Protein AF-A0A3S1B398-F1 (afdb_monomer_lite)

Radius of gyration: 16.44 Å; chains: 1; bounding box: 35×34×49 Å

Secondary structure (DSSP, 8-state):
-----------HHHHHHHHHHHHHHHHHHHHHHHHHHHHHT-TT----HHHHHHHHHHHHHHTGGGSGGGGGGGGS-GGGHHHHHHHHHHHHTT--

InterPro domains:
  IPR021027 Transposase, putative, helix-turn-helix domain [PF12323] (3-40)

Organism: NCBI:txid232991

Sequence (96 aa):
MYALKRELKLNNKETSLMRGMAGFRRFVYNFGLSMLKASWSFEGIKASDSVRLNEIKKVFTNNVMTLPEYAWTRNYSLPHLPIS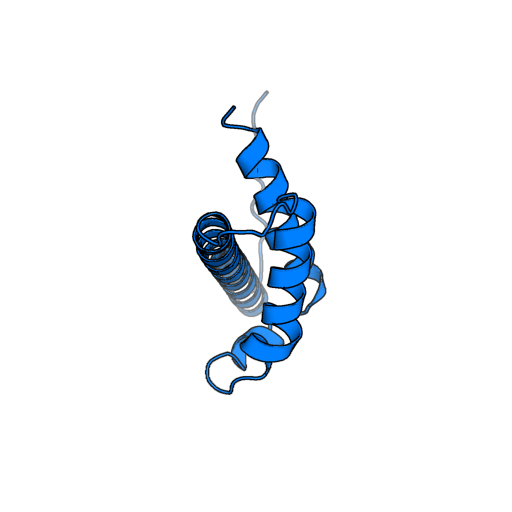ISSLGRSCYKVA

Foldseek 3Di:
DDDPPDDDDDDPVVVVLVVLLVVLLVVLLVQLVVQLVVVVPDPPDPDDSVVSLVVSLVCCVVPVCVDPVNVSSVVNPDPCSCVSSVVNVVVVVVVD

pLDDT: mean 76.57, std 14.86, range [32.25, 90.38]

Structure (mmCIF, N/CA/C/O backbone):
data_AF-A0A3S1B398-F1
#
_entry.id   AF-A0A3S1B398-F1
#
loop_
_atom_site.group_PDB
_atom_site.id
_atom_site.type_symbol
_atom_site.label_atom_id
_atom_site.label_alt_id
_atom_site.label_comp_id
_atom_site.label_asym_id
_atom_site.label_entity_id
_atom_site.label_seq_id
_atom_site.pdbx_PDB_ins_code
_atom_site.Cartn_x
_atom_site.Cartn_y
_atom_site.Cartn_z
_atom_site.occupancy
_atom_site.B_iso_or_equiv
_atom_site.auth_seq_id
_atom_site.auth_comp_id
_atom_site.auth_asym_id
_atom_site.auth_atom_id
_atom_site.pdbx_PDB_model_num
ATOM 1 N N . MET A 1 1 ? -11.146 20.179 -29.063 1.00 45.34 1 MET A N 1
ATOM 2 C CA . MET A 1 1 ? -9.884 19.879 -28.352 1.00 45.34 1 MET A CA 1
ATOM 3 C C . MET A 1 1 ? -9.410 18.506 -28.819 1.00 45.34 1 MET A C 1
ATOM 5 O O . MET A 1 1 ? -9.968 17.510 -28.387 1.00 45.34 1 MET A O 1
ATOM 9 N N . TYR A 1 2 ? -8.484 18.441 -29.781 1.00 51.31 2 TYR A N 1
ATOM 10 C CA . TYR A 1 2 ? -7.950 17.162 -30.266 1.00 51.31 2 TYR A CA 1
ATOM 11 C C . TYR A 1 2 ? -6.852 16.688 -29.311 1.00 51.31 2 TYR A C 1
ATOM 13 O O . TYR A 1 2 ? -5.863 17.388 -29.101 1.00 51.31 2 TYR A O 1
ATOM 21 N N . ALA A 1 3 ? -7.034 15.518 -28.699 1.00 66.19 3 ALA A N 1
ATOM 22 C CA . ALA A 1 3 ? -6.002 14.907 -27.875 1.00 66.19 3 ALA A CA 1
ATOM 23 C C . ALA A 1 3 ? -4.914 14.330 -28.793 1.00 66.19 3 ALA A C 1
ATOM 25 O O . ALA A 1 3 ? -5.093 13.277 -29.400 1.00 66.19 3 ALA A O 1
ATOM 26 N N . LEU A 1 4 ? -3.781 15.026 -28.907 1.00 67.88 4 LEU A N 1
ATOM 27 C CA . LEU A 1 4 ? -2.571 14.460 -29.499 1.00 67.88 4 LEU A CA 1
ATOM 28 C C . LEU A 1 4 ? -2.122 13.283 -28.629 1.00 67.88 4 LEU A C 1
ATOM 30 O O . LEU A 1 4 ? -1.612 13.483 -27.523 1.00 67.88 4 LEU A O 1
ATOM 34 N N . LYS A 1 5 ? -2.319 12.056 -29.119 1.00 66.38 5 LYS A N 1
ATOM 35 C CA . LYS A 1 5 ? -1.818 10.843 -28.471 1.00 66.38 5 LYS A CA 1
ATOM 36 C C . LYS A 1 5 ? -0.292 10.839 -28.582 1.00 66.38 5 LYS A C 1
ATOM 38 O O . LYS A 1 5 ? 0.266 10.419 -29.589 1.00 66.38 5 LYS A O 1
ATOM 43 N N . ARG A 1 6 ? 0.388 11.375 -27.568 1.00 68.50 6 ARG A N 1
ATOM 44 C CA . ARG A 1 6 ? 1.848 11.297 -27.457 1.00 68.50 6 ARG A CA 1
ATOM 45 C C . ARG A 1 6 ? 2.200 10.009 -26.729 1.00 68.50 6 ARG A C 1
ATOM 47 O O . ARG A 1 6 ? 1.931 9.882 -25.538 1.00 68.50 6 ARG A O 1
ATOM 54 N N . GLU A 1 7 ? 2.775 9.055 -27.445 1.00 71.44 7 GLU A N 1
ATOM 55 C CA . GLU A 1 7 ? 3.335 7.851 -26.837 1.00 71.44 7 GLU A CA 1
ATOM 56 C C . GLU A 1 7 ? 4.807 8.107 -26.504 1.00 71.44 7 GLU A C 1
ATOM 58 O O . GLU A 1 7 ? 5.564 8.621 -27.329 1.00 71.44 7 GLU A O 1
ATOM 63 N N . LEU A 1 8 ? 5.214 7.789 -25.272 1.00 70.62 8 LEU A N 1
ATOM 64 C CA . LEU A 1 8 ? 6.623 7.847 -24.900 1.00 70.62 8 LEU A CA 1
ATOM 65 C C . LEU A 1 8 ? 7.333 6.664 -25.569 1.00 70.62 8 LEU A C 1
ATOM 67 O O . LEU A 1 8 ? 7.021 5.510 -25.273 1.00 70.62 8 LEU A O 1
ATOM 71 N N . LYS A 1 9 ? 8.292 6.936 -26.458 1.00 83.44 9 LYS A N 1
ATOM 72 C CA . LYS A 1 9 ? 9.163 5.894 -27.008 1.00 83.44 9 LYS A CA 1
ATOM 73 C C . LYS A 1 9 ? 10.177 5.496 -25.938 1.00 83.44 9 LYS A C 1
ATOM 75 O O . LYS A 1 9 ? 11.148 6.208 -25.710 1.00 83.44 9 LYS A O 1
ATOM 80 N N . LEU A 1 10 ? 9.917 4.374 -25.282 1.00 81.00 10 LEU A N 1
ATOM 81 C CA . LEU A 1 10 ? 10.771 3.806 -24.243 1.00 81.00 10 LEU A CA 1
ATOM 82 C C . LEU A 1 10 ? 11.643 2.700 -24.821 1.00 81.00 10 LEU A C 1
ATOM 84 O O . LEU A 1 10 ? 11.254 2.020 -25.773 1.00 81.00 10 LEU A O 1
ATOM 88 N N . ASN A 1 11 ? 12.799 2.466 -24.208 1.00 90.25 11 ASN A N 1
ATOM 89 C CA . ASN A 1 11 ? 13.566 1.258 -24.496 1.00 90.25 11 ASN A CA 1
ATOM 90 C C . ASN A 1 11 ? 12.925 0.018 -23.825 1.00 90.25 11 ASN A C 1
ATOM 92 O O . ASN A 1 11 ? 12.008 0.117 -23.000 1.00 90.25 11 ASN A O 1
ATOM 96 N N . ASN A 1 12 ? 13.404 -1.184 -24.165 1.00 87.62 12 ASN A N 1
ATOM 97 C CA . ASN A 1 12 ? 12.841 -2.437 -23.638 1.00 87.62 12 ASN A CA 1
ATOM 98 C C . ASN A 1 12 ? 12.958 -2.556 -22.105 1.00 87.62 12 ASN A C 1
ATOM 100 O O . ASN A 1 12 ? 12.074 -3.124 -21.456 1.00 87.62 12 ASN A O 1
ATOM 104 N N . LYS A 1 13 ? 14.025 -1.999 -21.513 1.00 87.06 13 LYS A N 1
ATOM 105 C CA . LYS A 1 13 ? 14.252 -2.020 -20.060 1.00 87.06 13 LYS A CA 1
ATOM 106 C C . LYS A 1 13 ? 13.261 -1.106 -19.340 1.00 87.06 13 LYS A C 1
ATOM 108 O O . LYS A 1 13 ? 12.602 -1.534 -18.399 1.00 87.06 13 LYS A O 1
ATOM 113 N N . GLU A 1 14 ? 13.095 0.116 -19.828 1.00 84.00 14 GLU A N 1
ATOM 114 C CA . GLU A 1 14 ? 12.159 1.111 -19.300 1.00 84.00 14 GLU A CA 1
ATOM 115 C C . GLU A 1 14 ? 10.704 0.673 -19.458 1.00 84.00 14 GLU A C 1
ATOM 117 O O . GLU A 1 14 ? 9.904 0.848 -18.544 1.00 84.00 14 GLU A O 1
ATOM 122 N N . THR A 1 15 ? 10.362 0.045 -20.585 1.00 86.00 15 THR A N 1
ATOM 123 C CA . THR A 1 15 ? 9.024 -0.520 -20.805 1.00 86.00 15 THR A CA 1
ATOM 124 C C . THR A 1 15 ? 8.712 -1.595 -19.766 1.00 86.00 15 THR A C 1
ATOM 126 O O . THR A 1 15 ? 7.629 -1.603 -19.179 1.00 86.00 15 THR A O 1
ATOM 129 N N . SER A 1 16 ? 9.667 -2.489 -19.506 1.00 86.44 16 SER A N 1
ATOM 130 C CA . SER A 1 16 ? 9.520 -3.548 -18.504 1.00 86.44 16 SER A CA 1
ATOM 131 C C . SER A 1 16 ? 9.417 -2.972 -17.090 1.00 86.44 16 SER A C 1
ATOM 133 O O . SER A 1 16 ? 8.544 -3.380 -16.325 1.00 86.44 16 SER A O 1
ATOM 135 N N . LEU A 1 17 ? 10.232 -1.961 -16.773 1.00 85.38 17 LEU A N 1
ATOM 136 C CA . LEU A 1 17 ? 10.179 -1.243 -15.500 1.00 85.38 17 LEU A CA 1
ATOM 137 C C . LEU A 1 17 ? 8.818 -0.562 -15.293 1.00 85.38 17 LEU A C 1
ATOM 139 O O . LEU A 1 17 ? 8.189 -0.759 -14.257 1.00 85.38 17 LEU A O 1
ATOM 143 N N . MET A 1 18 ? 8.321 0.174 -16.290 1.00 83.81 18 MET A N 1
ATOM 144 C CA . MET A 1 18 ? 7.018 0.851 -16.244 1.00 83.81 18 MET A CA 1
ATOM 145 C C . MET A 1 18 ? 5.858 -0.136 -16.069 1.00 83.81 18 MET A C 1
ATOM 147 O O . MET A 1 18 ? 4.947 0.119 -15.279 1.00 83.81 18 MET A O 1
ATOM 151 N N . ARG A 1 19 ? 5.902 -1.295 -16.743 1.00 84.56 19 ARG A N 1
ATOM 152 C CA . ARG A 1 19 ? 4.920 -2.376 -16.545 1.00 84.56 19 ARG A CA 1
ATOM 153 C C . ARG A 1 19 ? 4.978 -2.941 -15.127 1.00 84.56 19 ARG A C 1
ATOM 155 O O . ARG A 1 19 ? 3.930 -3.1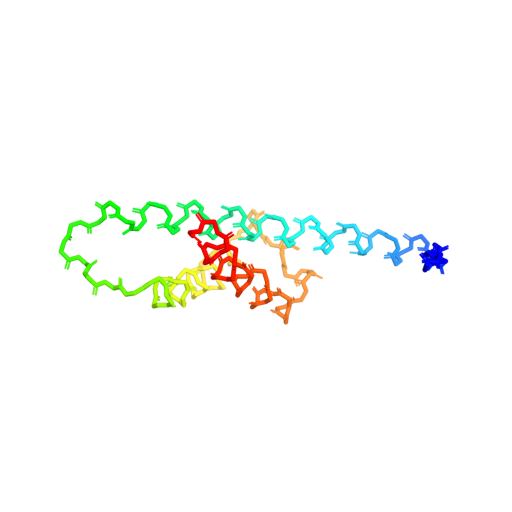12 -14.506 1.00 84.56 19 ARG A O 1
ATOM 162 N N . GLY A 1 20 ? 6.179 -3.175 -14.597 1.00 85.81 20 GLY A N 1
ATOM 163 C CA . GLY A 1 20 ? 6.379 -3.623 -13.218 1.00 85.81 20 GLY A CA 1
ATOM 164 C C . GLY A 1 20 ? 5.844 -2.617 -12.195 1.00 85.81 20 GLY A C 1
ATOM 165 O O . GLY A 1 20 ? 5.101 -2.991 -11.291 1.00 85.81 20 GLY A O 1
ATOM 166 N N . MET A 1 21 ? 6.107 -1.321 -12.393 1.00 84.50 21 MET A N 1
ATOM 167 C CA . MET A 1 21 ? 5.567 -0.246 -11.553 1.00 84.50 21 MET A CA 1
ATOM 168 C C . MET A 1 21 ? 4.035 -0.162 -11.620 1.00 84.50 21 MET A C 1
ATOM 170 O O . MET A 1 21 ? 3.387 0.052 -10.593 1.00 84.50 21 MET A O 1
ATOM 174 N N . ALA A 1 22 ? 3.436 -0.348 -12.800 1.00 84.50 22 ALA A N 1
ATOM 175 C CA . ALA A 1 22 ? 1.982 -0.382 -12.960 1.00 84.50 22 ALA A CA 1
ATOM 176 C C . ALA A 1 22 ? 1.356 -1.587 -12.235 1.00 84.50 22 ALA A C 1
ATOM 178 O O . ALA A 1 22 ? 0.368 -1.430 -11.513 1.00 84.50 22 ALA A O 1
ATOM 179 N N . GLY A 1 23 ? 1.965 -2.770 -12.371 1.00 86.19 23 GLY A N 1
ATOM 180 C CA . GLY A 1 23 ? 1.565 -3.977 -11.647 1.00 86.19 23 GLY A CA 1
ATOM 181 C C . GLY A 1 23 ? 1.667 -3.799 -10.132 1.00 86.19 23 GLY A C 1
ATOM 182 O O . GLY A 1 23 ? 0.710 -4.080 -9.411 1.00 86.19 23 GLY A O 1
ATOM 183 N N . PHE A 1 24 ? 2.779 -3.235 -9.655 1.00 85.94 24 PHE A N 1
ATOM 184 C CA . PHE A 1 24 ? 2.989 -2.946 -8.239 1.00 85.94 24 PHE A CA 1
ATOM 185 C C . PHE A 1 24 ? 1.933 -1.986 -7.677 1.00 85.94 24 PHE A C 1
ATOM 187 O O . PHE A 1 24 ? 1.326 -2.269 -6.646 1.00 85.94 24 PHE A O 1
ATOM 194 N N . ARG A 1 25 ? 1.636 -0.883 -8.379 1.00 83.44 25 ARG A N 1
ATOM 195 C CA . ARG A 1 25 ? 0.589 0.066 -7.961 1.00 83.44 25 ARG A CA 1
ATOM 196 C C . ARG A 1 25 ? -0.781 -0.597 -7.837 1.00 83.44 25 ARG A C 1
ATOM 198 O O . ARG A 1 25 ? -1.494 -0.330 -6.871 1.00 83.44 25 ARG A O 1
ATOM 205 N N . ARG A 1 26 ? -1.145 -1.463 -8.789 1.00 85.50 26 ARG A N 1
ATOM 206 C CA . ARG A 1 26 ? -2.418 -2.199 -8.760 1.00 85.50 26 ARG A CA 1
ATOM 207 C C . ARG A 1 26 ? -2.478 -3.184 -7.593 1.00 85.50 26 ARG A C 1
ATOM 209 O O . ARG A 1 26 ? -3.504 -3.263 -6.924 1.00 85.50 26 ARG A O 1
ATOM 216 N N . PHE A 1 27 ? -1.383 -3.893 -7.332 1.00 87.88 27 PHE A N 1
ATOM 217 C CA . PHE A 1 27 ? -1.270 -4.802 -6.194 1.00 87.88 27 PHE A CA 1
ATOM 218 C C . PHE A 1 27 ? -1.479 -4.068 -4.861 1.00 87.88 27 PHE A C 1
ATOM 220 O O . PHE A 1 27 ? -2.356 -4.448 -4.088 1.00 87.88 27 PHE A O 1
ATOM 227 N N . VAL A 1 28 ? -0.754 -2.965 -4.635 1.00 86.31 28 VAL A N 1
ATOM 228 C CA . VAL A 1 28 ? -0.868 -2.158 -3.406 1.00 86.31 28 VAL A CA 1
ATOM 229 C C . VAL A 1 28 ? -2.275 -1.576 -3.243 1.00 86.31 28 VAL A C 1
ATOM 231 O O . VAL A 1 28 ? -2.806 -1.567 -2.135 1.00 86.31 28 VAL A O 1
ATOM 234 N N . TYR A 1 29 ? -2.902 -1.117 -4.331 1.00 85.81 29 TYR A N 1
ATOM 235 C CA . TYR A 1 29 ? -4.279 -0.616 -4.299 1.00 85.81 29 TYR A CA 1
ATOM 236 C C . TYR A 1 29 ? -5.270 -1.701 -3.861 1.00 85.81 29 TYR A C 1
ATOM 238 O O . TYR A 1 29 ? -6.067 -1.474 -2.954 1.00 85.81 29 TYR A O 1
ATOM 246 N N . ASN A 1 30 ? -5.198 -2.889 -4.466 1.00 89.00 30 ASN A N 1
ATOM 247 C CA . ASN A 1 30 ? -6.096 -3.996 -4.139 1.00 89.00 30 ASN A CA 1
ATOM 248 C C . ASN A 1 30 ? -5.900 -4.482 -2.699 1.00 89.00 30 ASN A C 1
ATOM 250 O O . ASN A 1 30 ? -6.885 -4.689 -1.995 1.00 89.00 30 ASN A O 1
ATOM 254 N N . PHE A 1 31 ? -4.646 -4.601 -2.255 1.00 88.94 31 PHE A N 1
ATOM 255 C CA . PHE A 1 31 ? -4.312 -4.943 -0.874 1.00 88.94 31 PHE A CA 1
ATOM 256 C C . PHE A 1 31 ? -4.863 -3.905 0.114 1.00 88.94 31 PHE A C 1
ATOM 258 O O . PHE A 1 31 ? -5.507 -4.245 1.105 1.00 88.94 31 PHE A O 1
ATOM 265 N N . GLY A 1 32 ? -4.651 -2.615 -0.164 1.00 88.19 32 GLY A N 1
ATOM 266 C CA . GLY A 1 32 ? -5.162 -1.541 0.682 1.00 88.19 32 GLY A CA 1
ATOM 267 C C . GLY A 1 32 ? -6.691 -1.526 0.748 1.00 88.19 32 GLY A C 1
ATOM 268 O O . GLY A 1 32 ? -7.254 -1.357 1.827 1.00 88.19 32 GLY A O 1
ATOM 269 N N . LEU A 1 33 ? -7.365 -1.761 -0.382 1.00 88.31 33 LEU A N 1
ATOM 270 C CA . LEU A 1 33 ? -8.824 -1.824 -0.459 1.00 88.31 33 LEU A CA 1
ATOM 271 C C . LEU A 1 33 ? -9.399 -3.012 0.321 1.00 88.31 33 LEU A C 1
ATOM 273 O O . LEU A 1 33 ? -10.404 -2.846 1.012 1.00 88.31 33 LEU A O 1
ATOM 277 N N . SER A 1 34 ? -8.787 -4.198 0.228 1.00 90.38 34 SER A N 1
ATOM 278 C CA . SER A 1 34 ? -9.253 -5.375 0.971 1.00 90.38 34 SER A CA 1
ATOM 279 C C . SER A 1 34 ? -9.102 -5.178 2.478 1.00 90.38 34 SER A C 1
ATOM 281 O O . SER A 1 34 ? -10.036 -5.462 3.224 1.00 90.38 34 SER A O 1
ATOM 283 N N . MET A 1 35 ? -7.969 -4.621 2.918 1.00 89.06 35 MET A N 1
ATOM 284 C CA . MET A 1 35 ? -7.719 -4.330 4.332 1.00 89.06 35 MET A CA 1
ATOM 285 C C . MET A 1 35 ? -8.649 -3.236 4.864 1.00 89.06 35 MET A C 1
ATOM 287 O O . MET A 1 35 ? -9.172 -3.363 5.968 1.00 89.06 35 MET A O 1
ATOM 291 N N . LEU A 1 36 ? -8.909 -2.187 4.075 1.00 88.38 36 LEU A N 1
ATOM 292 C CA . LEU A 1 36 ? -9.836 -1.125 4.466 1.00 88.38 36 LEU A CA 1
ATOM 293 C C . LEU A 1 36 ? -11.256 -1.673 4.647 1.00 88.38 36 LEU A C 1
ATOM 295 O O . LEU A 1 36 ? -11.867 -1.433 5.686 1.00 88.38 36 LEU A O 1
ATOM 299 N N . LYS A 1 37 ? -11.748 -2.475 3.695 1.00 88.88 37 LYS A N 1
ATOM 300 C CA . LYS A 1 37 ? -13.064 -3.123 3.800 1.00 88.88 37 LYS A CA 1
ATOM 301 C C . LYS A 1 37 ? -13.163 -4.041 5.019 1.00 88.88 37 LYS A C 1
ATOM 303 O O . LYS A 1 37 ? -14.149 -3.971 5.742 1.00 88.88 37 LYS A O 1
ATOM 308 N N . ALA A 1 38 ? -12.134 -4.850 5.277 1.00 88.44 38 ALA A N 1
ATOM 309 C CA . ALA A 1 38 ? -12.081 -5.713 6.458 1.00 88.44 38 ALA A CA 1
ATOM 310 C C . ALA A 1 38 ? -12.047 -4.910 7.772 1.00 88.44 38 ALA A C 1
ATOM 312 O O . ALA A 1 38 ? -12.617 -5.324 8.776 1.00 88.44 38 ALA A O 1
ATOM 313 N N . SER A 1 39 ? -11.427 -3.728 7.772 1.00 86.00 39 SER A N 1
ATOM 314 C CA . SER A 1 39 ? -11.353 -2.889 8.971 1.00 86.00 39 SER A CA 1
ATOM 315 C C . SER A 1 39 ? -12.677 -2.223 9.359 1.00 86.00 39 SER A C 1
ATOM 317 O O . SER A 1 39 ? -12.823 -1.777 10.496 1.00 86.00 39 SER A O 1
ATOM 319 N N . TRP A 1 40 ? -13.650 -2.143 8.444 1.00 85.12 40 TRP A N 1
ATOM 320 C CA . TRP A 1 40 ? -14.981 -1.608 8.746 1.00 85.12 40 TRP A CA 1
ATOM 321 C C . TRP A 1 40 ? -15.833 -2.567 9.580 1.00 85.12 40 TRP A C 1
ATOM 323 O O . TRP A 1 40 ? -16.713 -2.108 10.299 1.00 85.12 40 TRP A O 1
ATOM 333 N N . SER A 1 41 ? -15.554 -3.872 9.529 1.00 85.69 41 SER A N 1
ATOM 334 C CA . SER A 1 41 ? -16.242 -4.873 10.354 1.00 85.69 41 SER A CA 1
ATOM 335 C C . SER A 1 41 ? -15.692 -4.994 11.779 1.00 85.69 41 SER A C 1
ATOM 337 O O . SER A 1 41 ? -16.180 -5.815 12.545 1.00 85.69 41 SER A O 1
ATOM 339 N N . PHE A 1 42 ? -14.669 -4.218 12.155 1.00 84.62 42 PHE A N 1
ATOM 340 C CA . PHE A 1 42 ? -14.111 -4.273 13.506 1.00 84.62 42 PHE A CA 1
ATOM 341 C C . PHE A 1 42 ? -14.994 -3.503 14.493 1.00 84.62 42 PHE A C 1
ATOM 343 O O . PHE A 1 42 ? -15.083 -2.273 14.447 1.00 84.62 42 PHE A O 1
ATOM 350 N N . GLU A 1 43 ? -15.631 -4.230 15.409 1.00 80.06 43 GLU A N 1
ATOM 351 C CA . GLU A 1 43 ? -16.439 -3.643 16.476 1.00 80.06 43 GLU A CA 1
ATOM 352 C C . GLU A 1 43 ? -15.565 -2.852 17.466 1.00 80.06 43 GLU A C 1
ATOM 354 O O . GLU A 1 43 ? -14.441 -3.232 17.788 1.00 80.06 43 GLU A O 1
ATOM 359 N N . GLY A 1 44 ? -16.065 -1.702 17.927 1.00 78.00 44 GLY A N 1
ATOM 360 C CA . GLY A 1 44 ? -15.370 -0.842 18.895 1.00 78.00 44 GLY A CA 1
ATOM 361 C C . GLY A 1 44 ? -14.332 0.129 18.313 1.00 78.00 44 GLY A C 1
ATOM 362 O O . GLY A 1 44 ? -13.894 1.032 19.024 1.00 78.00 44 GLY A O 1
ATOM 363 N N . ILE A 1 45 ? -13.980 0.034 17.023 1.00 78.31 45 ILE A N 1
ATOM 364 C CA . ILE A 1 45 ? -12.988 0.923 16.391 1.00 78.31 45 ILE A CA 1
ATOM 365 C C . ILE A 1 45 ? -13.677 2.023 15.571 1.00 78.31 45 ILE A C 1
ATOM 367 O O . ILE A 1 45 ? -13.915 1.899 14.365 1.00 78.31 45 ILE A O 1
ATOM 371 N N . LYS A 1 46 ? -13.942 3.165 16.216 1.00 71.00 46 LYS A N 1
ATOM 372 C CA . LYS A 1 46 ? -14.386 4.402 15.548 1.00 71.00 46 LYS A CA 1
ATOM 373 C C . LYS A 1 46 ? -13.187 5.208 15.032 1.00 71.00 46 LYS A C 1
ATOM 375 O O . LYS A 1 46 ? -12.863 6.265 15.559 1.00 71.00 46 LYS A O 1
ATOM 380 N N . ALA A 1 47 ? -12.512 4.694 14.007 1.00 78.56 47 ALA A N 1
ATOM 381 C CA . ALA A 1 47 ? -11.462 5.423 13.292 1.00 78.56 47 ALA A CA 1
ATOM 382 C C . ALA A 1 47 ? -12.018 6.071 12.012 1.00 78.56 47 ALA A C 1
ATOM 384 O O . ALA A 1 47 ? -12.974 5.567 11.423 1.00 78.56 47 ALA A O 1
ATOM 385 N N . SER A 1 48 ? -11.417 7.171 11.555 1.00 84.06 48 SER A N 1
ATOM 386 C CA . SER A 1 48 ? -11.645 7.675 10.197 1.00 84.06 48 SER A CA 1
ATOM 387 C C . SER A 1 48 ? -10.898 6.809 9.176 1.00 84.06 48 SER A C 1
ATOM 389 O O . SER A 1 48 ? -9.899 6.158 9.497 1.00 84.06 48 SER A O 1
ATOM 391 N N . ASP A 1 49 ? -11.327 6.842 7.915 1.00 82.69 49 ASP A N 1
ATOM 392 C CA . ASP A 1 49 ? -10.648 6.091 6.852 1.00 82.69 49 ASP A CA 1
ATOM 393 C C . ASP A 1 49 ? -9.203 6.557 6.632 1.00 82.69 49 ASP A C 1
ATOM 395 O O . ASP A 1 49 ? -8.334 5.749 6.316 1.00 82.69 49 ASP A O 1
ATOM 399 N N . SER A 1 50 ? -8.896 7.832 6.890 1.00 83.00 50 SER A N 1
ATOM 400 C CA . SER A 1 50 ? -7.521 8.344 6.854 1.00 83.00 50 SER A CA 1
ATOM 401 C C . SER A 1 50 ? -6.609 7.680 7.892 1.00 83.00 50 SER A C 1
ATOM 403 O O . SER A 1 50 ? -5.464 7.349 7.582 1.00 83.00 50 SER A O 1
ATOM 405 N N . VAL A 1 51 ? -7.114 7.435 9.105 1.00 86.19 51 VAL A N 1
ATOM 406 C CA . VAL A 1 51 ? -6.368 6.747 10.169 1.00 86.19 51 VAL A CA 1
ATOM 407 C C . VAL A 1 51 ? -6.167 5.277 9.804 1.00 86.19 51 VAL A C 1
ATOM 409 O O . VAL A 1 51 ? -5.045 4.781 9.874 1.00 86.19 51 VAL A O 1
ATOM 412 N N . ARG A 1 52 ? -7.214 4.604 9.309 1.00 87.00 52 ARG A N 1
ATOM 413 C CA . ARG A 1 52 ? -7.125 3.214 8.827 1.00 87.00 52 ARG A CA 1
ATOM 414 C C . ARG A 1 52 ? -6.092 3.062 7.711 1.00 87.00 52 ARG A C 1
ATOM 416 O O . ARG A 1 52 ? -5.249 2.173 7.773 1.00 87.00 52 ARG A O 1
ATOM 423 N N . LEU A 1 53 ? -6.104 3.954 6.720 1.00 86.69 53 LEU A N 1
ATOM 424 C CA . LEU A 1 53 ? -5.148 3.936 5.607 1.00 86.69 53 LEU A CA 1
ATOM 425 C C . LEU A 1 53 ? -3.698 4.142 6.071 1.00 86.69 53 LEU A C 1
ATOM 427 O O . LEU A 1 53 ? -2.790 3.511 5.526 1.00 86.69 53 LEU A O 1
ATOM 431 N N . ASN A 1 54 ? -3.467 4.983 7.084 1.00 87.56 54 ASN A N 1
ATOM 432 C CA . ASN A 1 54 ? -2.137 5.171 7.667 1.00 87.56 54 ASN A CA 1
ATOM 433 C C . ASN A 1 54 ? -1.626 3.905 8.365 1.00 87.56 54 ASN A C 1
ATOM 435 O O . ASN A 1 54 ? -0.460 3.547 8.192 1.00 87.56 54 ASN A O 1
ATOM 439 N N . GLU A 1 55 ? -2.482 3.200 9.103 1.00 88.50 55 GLU A N 1
ATOM 440 C CA . GLU A 1 55 ? -2.106 1.932 9.737 1.00 88.50 55 GLU A CA 1
ATOM 441 C C . GLU A 1 55 ? -1.882 0.822 8.704 1.00 88.50 55 GLU A C 1
ATOM 443 O O . GLU A 1 55 ? -0.863 0.135 8.749 1.00 88.50 55 GLU A O 1
ATOM 448 N N . ILE A 1 56 ? -2.746 0.712 7.689 1.00 88.69 56 ILE A N 1
ATOM 449 C CA . ILE A 1 56 ? -2.564 -0.227 6.569 1.00 88.69 56 ILE A CA 1
ATOM 450 C C . ILE A 1 56 ? -1.221 0.014 5.869 1.00 88.69 56 ILE A C 1
ATOM 452 O O . ILE A 1 56 ? -0.512 -0.938 5.536 1.00 88.69 56 ILE A O 1
ATOM 456 N N . LYS A 1 57 ? -0.831 1.281 5.684 1.00 87.06 57 LYS A N 1
ATOM 457 C CA . LYS A 1 57 ? 0.474 1.636 5.118 1.00 87.06 57 LYS A CA 1
ATOM 458 C C . LYS A 1 57 ? 1.625 1.103 5.975 1.00 87.06 57 LYS A C 1
ATOM 460 O O . LYS A 1 57 ? 2.551 0.524 5.413 1.00 87.06 57 LYS A O 1
ATOM 465 N N . LYS A 1 58 ? 1.566 1.262 7.303 1.00 88.19 58 LYS A N 1
ATOM 466 C CA . LYS A 1 58 ? 2.590 0.735 8.225 1.00 88.19 58 LYS A CA 1
ATOM 467 C C . LYS A 1 58 ? 2.650 -0.790 8.192 1.00 88.19 58 LYS A C 1
ATOM 469 O O . LYS A 1 58 ? 3.738 -1.357 8.136 1.00 88.19 58 LYS A O 1
ATOM 474 N N . VAL A 1 59 ? 1.493 -1.457 8.197 1.00 89.19 59 VAL A N 1
ATOM 475 C CA . VAL A 1 59 ? 1.413 -2.922 8.102 1.00 89.19 59 VAL A CA 1
ATOM 476 C C . VAL A 1 59 ? 2.068 -3.401 6.810 1.00 89.19 59 VAL A C 1
ATOM 478 O O . VAL A 1 59 ? 2.877 -4.328 6.842 1.00 89.19 59 VAL A O 1
ATOM 481 N N . PHE A 1 60 ? 1.787 -2.735 5.690 1.00 86.31 60 PHE A N 1
ATOM 482 C CA . PHE A 1 60 ? 2.385 -3.084 4.410 1.00 86.31 60 PHE A CA 1
ATOM 483 C C . PHE A 1 60 ? 3.912 -2.924 4.419 1.00 86.31 60 PHE A C 1
ATOM 485 O O . PHE A 1 60 ? 4.62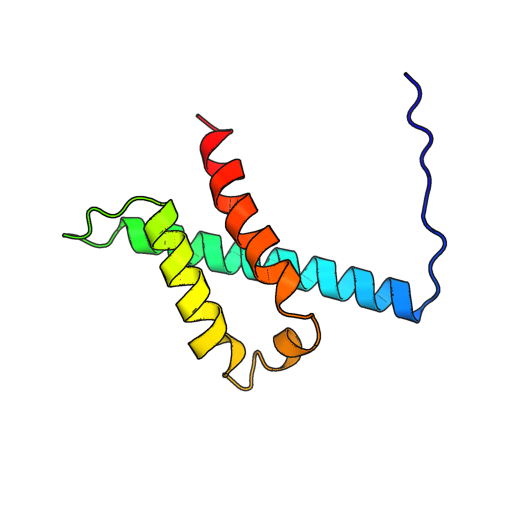2 -3.857 4.050 1.00 86.31 60 PHE A O 1
ATOM 492 N N . THR A 1 61 ? 4.437 -1.779 4.868 1.00 83.88 61 THR A N 1
ATOM 493 C CA . THR A 1 61 ? 5.887 -1.517 4.839 1.00 83.88 61 THR A CA 1
ATOM 494 C C . THR A 1 61 ? 6.674 -2.379 5.814 1.00 83.88 61 THR A C 1
ATOM 496 O O . THR A 1 61 ? 7.764 -2.831 5.477 1.00 83.88 61 THR A O 1
ATOM 499 N N . ASN A 1 62 ? 6.139 -2.603 7.014 1.00 86.38 62 ASN A N 1
ATOM 500 C CA . ASN A 1 62 ? 6.893 -3.230 8.098 1.00 86.38 62 ASN A CA 1
ATOM 501 C C . ASN A 1 62 ? 6.722 -4.753 8.131 1.00 86.38 62 ASN A C 1
ATOM 503 O O . ASN A 1 62 ? 7.625 -5.449 8.584 1.00 86.38 62 ASN A O 1
ATOM 507 N N . ASN A 1 63 ? 5.587 -5.273 7.649 1.00 87.50 63 ASN A N 1
ATOM 508 C CA . ASN A 1 63 ? 5.294 -6.708 7.672 1.00 87.50 63 ASN A CA 1
ATOM 509 C C . ASN A 1 63 ? 5.233 -7.296 6.262 1.00 87.50 63 ASN A C 1
ATOM 511 O O . ASN A 1 63 ? 5.981 -8.205 5.937 1.00 87.50 63 ASN A O 1
ATOM 515 N N . VAL A 1 64 ? 4.378 -6.772 5.382 1.00 86.00 64 VAL A N 1
ATOM 516 C CA . VAL A 1 64 ? 4.167 -7.416 4.071 1.00 86.00 64 VAL A CA 1
ATOM 517 C C . VAL A 1 64 ? 5.439 -7.375 3.226 1.00 86.00 64 VAL A C 1
ATOM 519 O O . VAL A 1 64 ? 5.841 -8.389 2.675 1.00 86.00 64 VAL A O 1
ATOM 522 N N . MET A 1 65 ? 6.135 -6.238 3.173 1.00 83.75 65 MET A N 1
ATOM 523 C CA . MET A 1 65 ? 7.383 -6.110 2.409 1.00 83.75 65 MET A CA 1
ATOM 524 C C . MET A 1 65 ? 8.573 -6.874 3.015 1.00 83.75 65 MET A C 1
ATOM 526 O O . MET A 1 65 ? 9.603 -7.026 2.344 1.00 83.75 65 MET A O 1
ATOM 530 N N . THR A 1 66 ? 8.491 -7.318 4.275 1.00 86.56 66 THR A N 1
ATOM 531 C CA . THR A 1 66 ? 9.578 -8.065 4.929 1.00 86.56 66 THR A CA 1
ATOM 532 C C . THR A 1 66 ? 9.542 -9.553 4.595 1.00 86.56 66 THR A C 1
ATOM 534 O O . THR A 1 66 ? 10.606 -10.171 4.532 1.00 86.56 66 THR A O 1
ATOM 537 N N . LEU A 1 67 ? 8.360 -10.084 4.275 1.00 88.19 67 LEU A N 1
ATOM 538 C CA . LEU A 1 67 ? 8.144 -11.478 3.898 1.00 88.19 67 LEU A CA 1
ATOM 539 C C . LEU A 1 67 ? 8.862 -11.855 2.584 1.00 88.19 67 LEU A C 1
ATOM 541 O O . LEU A 1 67 ? 8.919 -11.047 1.646 1.00 88.19 67 LEU A O 1
ATOM 545 N N . PRO A 1 68 ? 9.397 -13.087 2.488 1.00 87.94 68 PRO A N 1
ATOM 546 C CA . PRO A 1 68 ? 10.161 -13.534 1.327 1.00 87.94 68 PRO A CA 1
ATOM 547 C C . PRO A 1 68 ? 9.314 -13.589 0.050 1.00 87.94 68 PRO A C 1
ATOM 549 O O . PRO A 1 68 ? 9.821 -13.237 -1.016 1.00 87.94 68 PRO A O 1
ATOM 552 N N . GLU A 1 69 ? 8.021 -13.931 0.129 1.00 88.19 69 GLU A N 1
ATOM 553 C CA . GLU A 1 69 ? 7.150 -13.966 -1.053 1.00 88.19 69 GLU A CA 1
ATOM 554 C C . GLU A 1 69 ? 6.914 -12.582 -1.685 1.00 88.19 69 GLU A C 1
ATOM 556 O O . GLU A 1 69 ? 6.636 -12.475 -2.882 1.00 88.19 69 GLU A O 1
ATOM 561 N N . TYR A 1 70 ? 7.086 -11.505 -0.913 1.00 85.56 70 TYR A N 1
ATOM 562 C CA . TYR A 1 70 ? 6.915 -10.125 -1.369 1.00 85.56 70 TYR A CA 1
ATOM 563 C C . TYR A 1 70 ? 8.245 -9.386 -1.540 1.00 85.56 70 TYR A C 1
ATOM 565 O O . TYR A 1 70 ? 8.244 -8.171 -1.749 1.00 85.56 70 TYR A O 1
ATOM 573 N N . ALA A 1 71 ? 9.386 -10.082 -1.532 1.00 84.62 71 ALA A N 1
ATOM 574 C CA . ALA A 1 71 ? 10.704 -9.468 -1.722 1.00 84.62 71 ALA A CA 1
ATOM 575 C C . ALA A 1 71 ? 10.803 -8.655 -3.031 1.00 84.62 71 ALA A C 1
ATOM 577 O O . ALA A 1 71 ? 11.456 -7.610 -3.071 1.00 84.62 71 ALA A O 1
ATOM 578 N N . TRP A 1 72 ? 10.080 -9.074 -4.078 1.00 84.94 72 TRP A N 1
ATOM 579 C CA . TRP A 1 72 ? 10.008 -8.382 -5.371 1.00 84.94 72 TRP A CA 1
ATOM 580 C C . TRP A 1 72 ? 9.476 -6.943 -5.272 1.00 84.94 72 TRP A C 1
ATOM 582 O O . TRP A 1 72 ? 9.814 -6.108 -6.110 1.00 84.94 72 TRP A O 1
ATOM 592 N N . THR A 1 73 ? 8.673 -6.627 -4.250 1.00 81.88 73 THR A N 1
ATOM 593 C CA . THR A 1 73 ? 8.109 -5.284 -4.035 1.00 81.88 73 THR A CA 1
ATOM 594 C C . THR A 1 73 ? 9.182 -4.237 -3.752 1.00 81.88 73 THR A C 1
ATOM 596 O O . THR A 1 73 ? 9.004 -3.071 -4.093 1.00 81.88 73 THR A O 1
ATOM 599 N N . ARG A 1 74 ? 10.334 -4.644 -3.203 1.00 77.19 74 ARG A N 1
ATOM 600 C CA . ARG A 1 74 ? 11.453 -3.746 -2.880 1.00 77.19 74 ARG A CA 1
ATOM 601 C C . ARG A 1 74 ? 12.150 -3.199 -4.126 1.00 77.19 74 ARG A C 1
ATOM 603 O O . ARG A 1 74 ? 12.723 -2.115 -4.075 1.00 77.19 74 ARG A O 1
ATOM 610 N N . ASN A 1 75 ? 12.049 -3.912 -5.249 1.00 80.88 75 ASN A N 1
ATOM 611 C CA . ASN A 1 75 ? 12.614 -3.497 -6.537 1.00 80.88 75 ASN A CA 1
ATOM 612 C C . ASN A 1 75 ? 11.861 -2.306 -7.147 1.00 80.88 75 ASN A C 1
ATOM 614 O O . ASN A 1 75 ? 12.401 -1.577 -7.977 1.00 80.88 75 ASN A O 1
ATOM 618 N N . TYR A 1 76 ? 10.618 -2.089 -6.722 1.00 73.06 76 TYR A N 1
ATOM 619 C CA . TYR A 1 76 ? 9.786 -0.977 -7.145 1.00 73.06 76 TYR A CA 1
ATOM 620 C C . TYR A 1 76 ? 9.695 -0.017 -5.954 1.00 73.06 76 TYR A C 1
ATOM 622 O O . TYR A 1 76 ? 8.818 -0.139 -5.109 1.00 73.06 76 TYR A O 1
ATOM 630 N N . SER A 1 77 ? 10.641 0.922 -5.894 1.00 59.03 77 SER A N 1
ATOM 631 C CA . SER A 1 77 ? 10.921 1.878 -4.805 1.00 59.03 77 SER A CA 1
ATOM 632 C C . SER A 1 77 ? 9.743 2.388 -3.926 1.00 59.03 77 SER A C 1
ATOM 634 O O . SER A 1 77 ? 8.631 2.669 -4.343 1.00 59.03 77 SER A O 1
ATOM 636 N N . LEU A 1 78 ? 10.012 2.648 -2.648 1.00 55.22 78 LEU A N 1
ATOM 637 C CA . LEU A 1 78 ? 9.043 3.154 -1.660 1.00 55.22 78 LEU A CA 1
ATOM 638 C C . LEU A 1 78 ? 8.265 4.466 -1.992 1.00 55.22 78 LEU A C 1
ATOM 640 O O . LEU A 1 78 ? 7.139 4.590 -1.498 1.00 55.22 78 LEU A O 1
ATOM 644 N N . PRO A 1 79 ? 8.751 5.450 -2.790 1.00 53.91 79 PRO A N 1
ATOM 645 C CA . PRO A 1 79 ? 8.031 6.716 -2.999 1.00 53.91 79 PRO A CA 1
ATOM 646 C C . PRO A 1 79 ? 6.704 6.614 -3.767 1.00 53.91 79 PRO A C 1
ATOM 648 O O . PRO A 1 79 ? 5.888 7.530 -3.667 1.00 53.91 79 PRO A O 1
ATOM 651 N N . HIS A 1 80 ? 6.414 5.525 -4.488 1.00 53.50 80 HIS A N 1
ATOM 652 C CA . HIS A 1 80 ? 5.103 5.346 -5.142 1.00 53.50 80 HIS A CA 1
ATOM 653 C C . HIS A 1 80 ? 4.069 4.585 -4.307 1.00 53.50 80 HIS A C 1
ATOM 655 O O . HIS A 1 80 ? 2.886 4.630 -4.642 1.00 53.50 80 HIS A O 1
ATOM 661 N N . LEU A 1 81 ? 4.476 3.984 -3.186 1.00 57.31 81 LEU A N 1
ATOM 662 C CA . LEU A 1 81 ? 3.577 3.403 -2.186 1.00 57.31 81 LEU A CA 1
ATOM 663 C C . LEU A 1 81 ? 2.560 4.410 -1.597 1.00 57.31 81 LEU A C 1
ATOM 665 O O . LEU A 1 81 ? 1.365 4.099 -1.547 1.00 57.31 81 LEU A O 1
ATOM 669 N N . PRO A 1 82 ? 2.965 5.632 -1.175 1.00 55.53 82 PRO A N 1
ATOM 670 C CA . PRO A 1 82 ? 2.016 6.619 -0.671 1.00 55.53 82 PRO A CA 1
ATOM 671 C C . PRO A 1 82 ? 1.033 7.092 -1.745 1.00 55.53 82 PRO A C 1
ATOM 673 O O . PRO A 1 82 ? -0.092 7.439 -1.402 1.00 55.53 82 PRO A O 1
ATOM 676 N N . ILE A 1 83 ? 1.402 7.078 -3.031 1.00 58.91 83 ILE A N 1
ATOM 677 C CA . ILE A 1 83 ? 0.543 7.574 -4.119 1.00 58.91 83 ILE A CA 1
ATOM 678 C C . ILE A 1 83 ? -0.645 6.631 -4.351 1.00 58.91 83 ILE A C 1
ATOM 680 O O . ILE A 1 83 ? -1.775 7.105 -4.454 1.00 58.91 83 ILE A O 1
ATOM 684 N N . SER A 1 84 ? -0.419 5.313 -4.373 1.00 58.94 84 SER A N 1
ATOM 685 C CA . SER A 1 84 ? -1.479 4.307 -4.559 1.00 58.94 84 SER A CA 1
ATOM 686 C C . SER A 1 84 ? -2.438 4.218 -3.366 1.00 58.94 84 SER A C 1
ATOM 688 O O . SER A 1 84 ? -3.647 4.078 -3.555 1.00 58.94 84 SER A O 1
ATOM 690 N N . ILE A 1 85 ? -1.932 4.370 -2.138 1.00 60.34 85 ILE A N 1
ATOM 691 C CA . ILE A 1 85 ? -2.777 4.363 -0.933 1.00 60.34 85 ILE A CA 1
ATOM 692 C C . ILE A 1 85 ? -3.542 5.690 -0.795 1.00 60.34 85 ILE A C 1
ATOM 694 O O . ILE A 1 85 ? -4.734 5.693 -0.508 1.00 60.34 85 ILE A O 1
ATOM 698 N N . SER A 1 86 ? -2.919 6.830 -1.106 1.00 60.16 86 SER A N 1
ATOM 699 C CA . SER A 1 86 ? -3.608 8.133 -1.088 1.00 60.16 86 SER A CA 1
ATOM 700 C C . SER A 1 86 ? -4.653 8.268 -2.204 1.00 60.16 86 SER A C 1
ATOM 702 O O . SER A 1 86 ? -5.596 9.051 -2.077 1.00 60.16 86 SER A O 1
ATOM 704 N N . SER A 1 87 ? -4.515 7.523 -3.312 1.00 59.88 87 SER A N 1
ATOM 705 C CA . SER A 1 87 ? -5.564 7.443 -4.337 1.00 59.88 87 SER A CA 1
ATOM 706 C C . SER A 1 87 ? -6.794 6.644 -3.896 1.00 59.88 87 SER A C 1
ATOM 708 O O . SER A 1 87 ? -7.874 6.925 -4.407 1.00 59.88 87 SER A O 1
ATOM 710 N N . LEU A 1 88 ? -6.677 5.719 -2.928 1.00 58.88 88 LEU A N 1
ATOM 711 C CA . LEU A 1 88 ? -7.843 5.035 -2.342 1.00 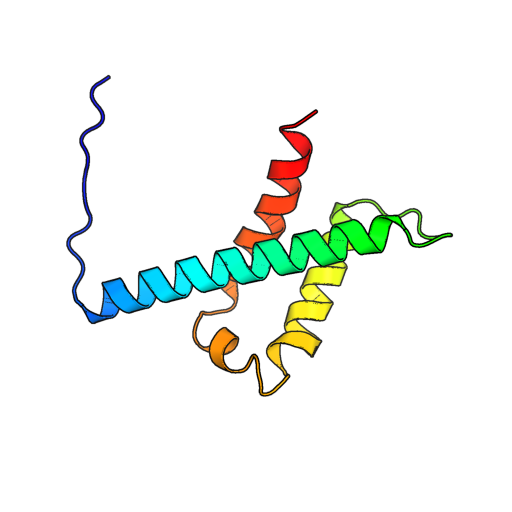58.88 88 LEU A CA 1
ATOM 712 C C . LEU A 1 88 ? -8.751 6.035 -1.627 1.00 58.88 88 LEU A C 1
ATOM 714 O O . LEU A 1 88 ? -9.941 6.079 -1.919 1.00 58.88 88 LEU A O 1
ATOM 718 N N . GLY A 1 89 ? -8.170 6.906 -0.792 1.00 56.66 89 GLY A N 1
ATOM 719 C CA . GLY A 1 89 ? -8.915 7.977 -0.127 1.00 56.66 89 GLY A CA 1
ATOM 720 C C . GLY A 1 89 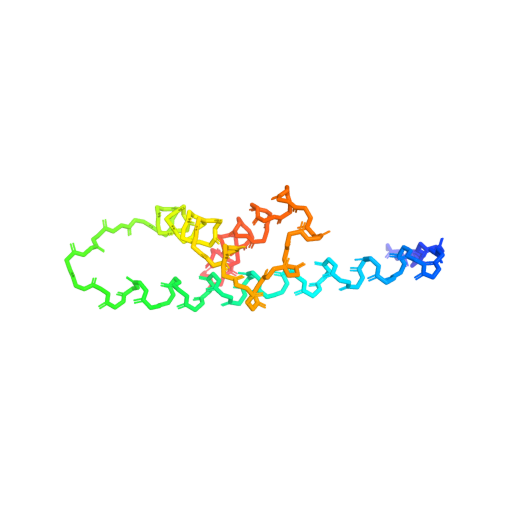? -9.695 8.831 -1.129 1.00 56.66 89 GLY A C 1
ATOM 721 O O . GLY A 1 89 ? -10.896 8.998 -0.988 1.00 56.66 89 GLY A O 1
ATOM 722 N N . ARG A 1 90 ? -9.057 9.282 -2.219 1.00 55.97 90 ARG A N 1
ATOM 723 C CA . ARG A 1 90 ? -9.724 10.091 -3.261 1.00 55.97 90 ARG A CA 1
ATOM 724 C C . ARG A 1 90 ? -10.784 9.345 -4.078 1.00 55.97 90 ARG A C 1
ATOM 726 O O . ARG A 1 90 ? -11.713 9.987 -4.555 1.00 55.97 90 ARG A O 1
ATOM 733 N N . SER A 1 91 ? -10.642 8.035 -4.275 1.00 53.56 91 SER A N 1
ATOM 734 C CA . SER A 1 91 ? -11.607 7.236 -5.039 1.00 53.56 91 SER A CA 1
ATOM 735 C C . SER A 1 91 ? -12.882 6.961 -4.242 1.00 53.56 91 SER A C 1
ATOM 737 O O . SER A 1 91 ? -13.955 6.958 -4.834 1.00 53.56 91 SER A O 1
ATOM 739 N N . CYS A 1 92 ? -12.785 6.768 -2.922 1.00 45.69 92 CYS A N 1
ATOM 740 C CA . CYS A 1 92 ? -13.953 6.533 -2.068 1.00 45.69 92 CYS A CA 1
ATOM 741 C C . CYS A 1 92 ? -14.850 7.780 -1.925 1.00 45.69 92 CYS A C 1
ATOM 743 O O . CYS A 1 92 ? -16.059 7.631 -1.811 1.00 45.69 92 CYS A O 1
ATOM 745 N N . TYR A 1 93 ? -14.300 8.999 -2.021 1.00 41.41 93 TYR A N 1
ATOM 746 C CA . TYR A 1 93 ? -15.078 10.255 -1.971 1.00 41.41 93 TYR A CA 1
ATOM 747 C C . TYR A 1 93 ? -15.675 10.702 -3.316 1.00 41.41 93 TYR A C 1
ATOM 749 O O . TYR A 1 93 ? -16.302 11.753 -3.380 1.00 41.41 93 TYR A O 1
ATOM 757 N N . LYS A 1 94 ? -15.458 9.956 -4.407 1.00 36.09 94 LYS A N 1
ATOM 758 C CA . LYS A 1 94 ? -15.973 10.302 -5.747 1.00 36.09 94 LYS A CA 1
ATOM 759 C C . LYS A 1 94 ? -17.167 9.451 -6.190 1.00 36.09 94 LYS A C 1
ATOM 761 O O . LYS A 1 94 ? -17.631 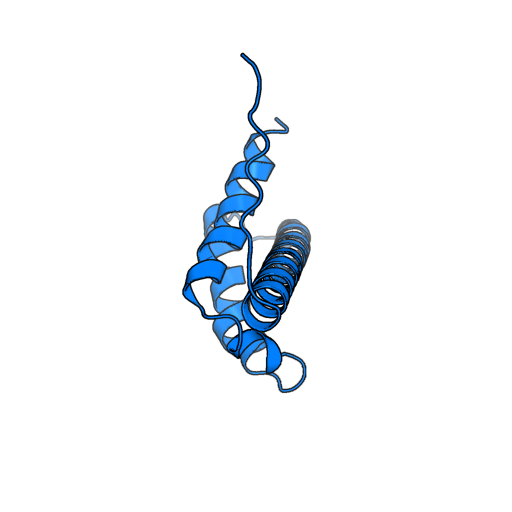9.611 -7.312 1.00 36.09 94 LYS A O 1
ATOM 766 N N . VAL A 1 95 ? -17.622 8.543 -5.326 1.00 35.88 95 VAL A N 1
ATOM 767 C CA . VAL A 1 95 ? -18.777 7.653 -5.548 1.00 35.88 95 VAL A CA 1
ATOM 768 C C . VAL A 1 95 ? -19.894 7.953 -4.530 1.00 35.88 95 VAL A C 1
ATOM 770 O O . VAL A 1 95 ? -20.735 7.102 -4.267 1.00 35.88 95 VAL A O 1
ATOM 773 N N . ALA A 1 96 ? -19.889 9.152 -3.941 1.00 32.25 96 ALA A N 1
ATOM 774 C CA . ALA A 1 96 ? -20.932 9.652 -3.045 1.00 32.25 96 ALA A CA 1
ATOM 775 C C . ALA A 1 96 ? -21.614 10.869 -3.671 1.00 32.25 96 ALA A C 1
ATOM 777 O O . ALA A 1 96 ? -20.880 11.683 -4.284 1.00 32.25 96 ALA A O 1
#